Protein AF-A0A645D8N0-F1 (afdb_monomer_lite)

pLDDT: mean 78.72, std 20.12, range [40.0, 97.88]

Secondary structure (DSSP, 8-state):
------------HHHHHHHHHHHHHHHHHHHHHHHHHHHS-HHHHHHHHHHHTT--HHHHHHHHTS-HHHHHHHHHHHHHHHHHHHTT-

Foldseek 3Di:
DDDDDDPDPPPPVVVVVVVVVVVVVVVVVVVVVVVCPVQDDPVLVVLVVCVVVPDDLCNVCVVVVHDSVVSVVSVVVSVVSCVVVVVVD

Organism: NCBI:txid1076179

Radius of gyration: 23.76 Å; chains: 1; bounding box: 69×41×51 Å

Sequence (89 aa):
MRR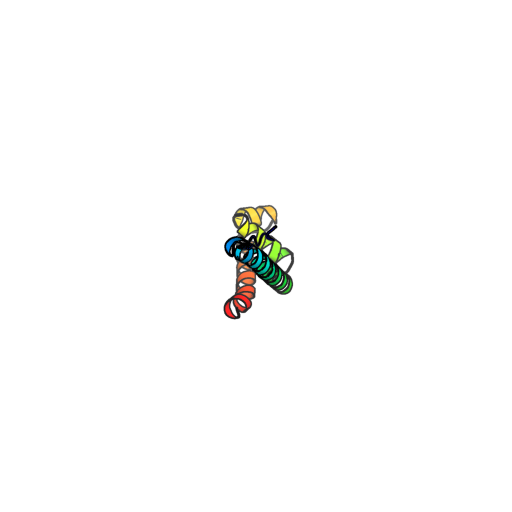GRAQGDEVLLEEIEETAGAEEEGYREAELRAILFRVLTPEELDLTQALLEGFKQREIAENLGVSQQAVAARLRKIRDKLKGIIASM

InterPro domains:
  IPR000792 Transcription regulator LuxR, C-terminal [PR00038] (40-54)
  IPR000792 Transcription regulator LuxR, C-terminal [PR00038] (54-70)
  IPR000792 Transcription regulator LuxR, C-terminal [PR00038] (70-82)
  IPR013249 RNA polymerase sigma factor 70, region 4 type 2 [PF08281] (52-82)
  IPR016032 Signal transduction response regulator, C-terminal effector [SSF46894] (31-83)
  IPR036388 Winged helix-like DNA-binding domain superfamily [G3DSA:1.10.10.10] (19-87)

Structure (mmCIF, N/CA/C/O backbone):
data_AF-A0A645D8N0-F1
#
_entry.id   AF-A0A645D8N0-F1
#
loop_
_atom_site.group_PDB
_atom_site.id
_atom_site.type_symbol
_atom_site.label_atom_id
_atom_site.label_alt_id
_atom_site.label_comp_id
_atom_site.label_asym_id
_atom_site.label_entity_id
_atom_site.label_seq_id
_atom_site.pdbx_PDB_ins_code
_atom_site.Cartn_x
_atom_site.Cartn_y
_atom_site.Cartn_z
_atom_site.occupancy
_atom_site.B_iso_or_equiv
_atom_site.auth_seq_id
_atom_site.auth_comp_id
_atom_site.auth_asym_id
_atom_site.auth_atom_id
_atom_site.pdbx_PDB_model_num
ATOM 1 N N . MET A 1 1 ? 58.657 27.258 -37.622 1.00 46.03 1 MET A N 1
ATOM 2 C CA . MET A 1 1 ? 57.191 27.051 -37.646 1.00 46.03 1 MET A CA 1
ATOM 3 C C . MET A 1 1 ? 56.885 25.556 -37.656 1.00 46.03 1 MET A C 1
ATOM 5 O O . MET A 1 1 ? 57.125 24.915 -38.671 1.00 46.03 1 MET A O 1
ATOM 9 N N . ARG A 1 2 ? 56.388 24.989 -36.549 1.00 40.00 2 ARG A N 1
ATOM 10 C CA . ARG A 1 2 ? 55.779 23.648 -36.524 1.00 40.00 2 ARG A CA 1
ATOM 11 C C . ARG A 1 2 ? 54.467 23.703 -35.732 1.00 40.00 2 ARG A C 1
ATOM 13 O O . ARG A 1 2 ? 54.458 24.089 -34.571 1.00 40.00 2 ARG A O 1
ATOM 20 N N . ARG A 1 3 ? 53.390 23.382 -36.458 1.00 43.88 3 ARG A N 1
ATOM 21 C CA . ARG A 1 3 ? 52.013 23.053 -36.037 1.00 43.88 3 ARG A CA 1
ATOM 22 C C . ARG A 1 3 ? 52.084 21.871 -35.053 1.00 43.88 3 ARG A C 1
ATOM 24 O O . ARG A 1 3 ? 53.023 21.094 -35.165 1.00 43.88 3 ARG A O 1
ATOM 31 N N . GLY A 1 4 ? 51.192 21.601 -34.114 1.00 40.91 4 GLY A N 1
ATOM 32 C CA . GLY A 1 4 ? 49.858 22.059 -33.745 1.00 40.91 4 GLY A CA 1
ATOM 33 C C . GLY A 1 4 ? 49.398 21.032 -32.693 1.00 40.91 4 GLY A C 1
ATOM 34 O O . GLY A 1 4 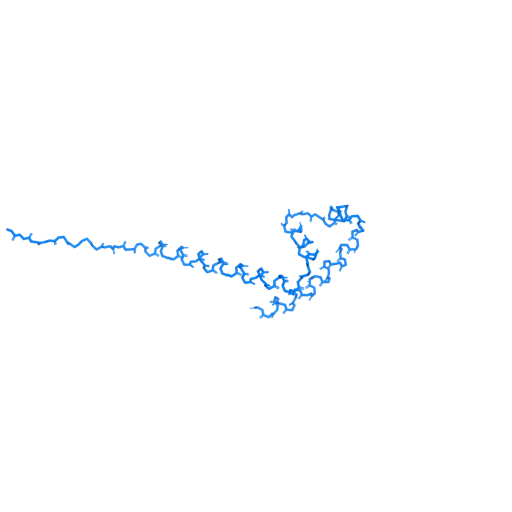? 49.742 19.857 -32.812 1.00 40.91 4 GLY A O 1
ATOM 35 N N . ARG A 1 5 ? 48.743 21.487 -31.622 1.00 48.94 5 ARG A N 1
ATOM 36 C CA . ARG A 1 5 ? 48.302 20.666 -30.481 1.00 48.94 5 ARG A CA 1
ATOM 37 C C . ARG A 1 5 ? 47.354 19.545 -30.930 1.00 48.94 5 ARG A C 1
ATOM 39 O 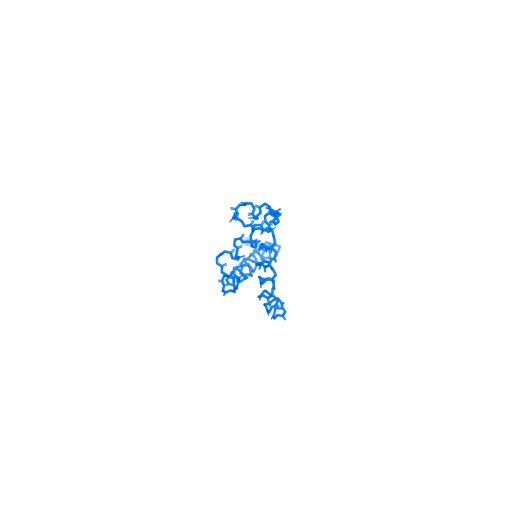O . ARG A 1 5 ? 46.465 19.807 -31.731 1.00 48.94 5 ARG A O 1
ATOM 46 N N . ALA A 1 6 ? 47.487 18.363 -30.338 1.00 40.09 6 ALA A N 1
ATOM 47 C CA . ALA A 1 6 ? 46.400 17.399 -30.205 1.00 40.09 6 ALA A CA 1
ATOM 48 C C . ALA A 1 6 ? 46.325 17.024 -28.721 1.00 40.09 6 ALA A C 1
ATOM 50 O O . ALA A 1 6 ? 47.106 16.215 -28.227 1.00 40.09 6 ALA A O 1
ATOM 51 N N . GLN A 1 7 ? 45.461 17.741 -28.006 1.00 43.16 7 GLN A N 1
ATOM 52 C CA . GLN A 1 7 ? 45.001 17.397 -26.670 1.00 43.16 7 GLN A CA 1
ATOM 53 C C . GLN A 1 7 ? 43.963 16.296 -26.888 1.00 43.16 7 GLN A C 1
ATOM 55 O O . GLN A 1 7 ? 42.904 16.562 -27.449 1.00 43.16 7 GLN A O 1
ATOM 60 N N . GLY A 1 8 ? 44.346 15.050 -26.613 1.00 42.91 8 GLY A N 1
ATOM 61 C CA . GLY A 1 8 ? 43.412 13.935 -26.611 1.00 42.91 8 GLY A CA 1
ATOM 62 C C . GLY A 1 8 ? 42.531 14.076 -25.382 1.00 42.91 8 GLY A C 1
ATOM 63 O O . GLY A 1 8 ? 43.048 14.011 -24.270 1.00 42.91 8 GLY A O 1
ATOM 64 N N . ASP A 1 9 ? 41.245 14.331 -25.608 1.00 47.06 9 ASP A N 1
ATOM 65 C CA . ASP A 1 9 ? 40.181 14.127 -24.629 1.00 47.06 9 ASP A CA 1
ATOM 66 C C . ASP A 1 9 ? 40.235 12.663 -24.173 1.00 47.06 9 ASP A C 1
ATOM 68 O O . ASP A 1 9 ? 39.730 11.762 -24.847 1.00 47.06 9 ASP A O 1
ATOM 72 N N . GLU A 1 10 ? 40.875 12.416 -23.033 1.00 45.09 10 GLU A N 1
ATOM 73 C CA . GLU A 1 10 ? 40.482 11.309 -22.169 1.00 45.09 10 GLU A CA 1
ATOM 74 C C . GLU A 1 10 ? 39.106 11.673 -21.620 1.00 45.09 10 GLU A C 1
ATOM 76 O O . GLU A 1 10 ? 38.976 12.322 -20.585 1.00 45.09 10 GLU A O 1
ATOM 81 N N . VAL A 1 11 ? 38.064 11.320 -22.372 1.00 47.69 11 VAL A N 1
ATOM 82 C CA . VAL A 1 11 ? 36.704 11.335 -21.845 1.00 47.69 11 VAL A CA 1
ATOM 83 C C . VAL A 1 11 ? 36.695 10.314 -20.712 1.00 47.69 11 VAL A C 1
ATOM 85 O O . VAL A 1 11 ? 36.889 9.119 -20.949 1.00 47.69 11 VAL A O 1
ATOM 88 N N . LEU A 1 12 ? 36.570 10.810 -19.482 1.00 48.34 12 LEU A N 1
ATOM 89 C CA . LEU A 1 12 ? 36.474 10.018 -18.264 1.00 48.34 12 LEU A CA 1
ATOM 90 C C . LEU A 1 12 ? 35.313 9.034 -18.435 1.00 48.34 12 LEU A C 1
ATOM 92 O O . LEU A 1 12 ? 34.148 9.416 -18.389 1.00 48.34 12 LEU A O 1
ATOM 96 N N . LEU A 1 13 ? 35.631 7.759 -18.671 1.00 51.09 13 LEU A N 1
ATOM 97 C CA . LEU A 1 13 ? 34.637 6.686 -18.811 1.00 51.09 13 LEU A CA 1
ATOM 98 C C . LEU A 1 13 ? 33.712 6.602 -17.582 1.00 51.09 13 LEU A C 1
ATOM 100 O O . LEU A 1 13 ? 32.561 6.194 -17.706 1.00 51.09 13 LEU A O 1
ATOM 104 N N . GLU A 1 14 ? 34.202 7.066 -16.432 1.00 49.00 14 GLU A N 1
ATOM 105 C CA . GLU A 1 14 ? 33.478 7.167 -15.164 1.00 49.00 14 GLU A CA 1
ATOM 106 C C . GLU A 1 14 ? 32.268 8.125 -15.245 1.00 49.00 14 GLU A C 1
ATOM 108 O O . GLU A 1 14 ? 31.209 7.809 -14.712 1.00 49.00 14 GLU A O 1
ATOM 113 N N . GLU A 1 15 ? 32.357 9.238 -15.987 1.00 49.47 15 GLU A N 1
ATOM 114 C CA . GLU A 1 15 ? 31.256 10.215 -16.122 1.00 49.47 15 GLU A CA 1
ATOM 115 C C . GLU A 1 15 ? 30.135 9.717 -17.064 1.00 49.47 15 GLU A C 1
ATOM 117 O O . GLU A 1 15 ? 28.970 10.111 -16.942 1.00 49.47 15 GLU A O 1
ATOM 122 N N . ILE A 1 16 ? 30.466 8.821 -18.004 1.00 52.81 16 ILE A N 1
ATOM 123 C CA . ILE A 1 16 ? 29.509 8.256 -18.971 1.00 52.81 16 ILE A CA 1
ATOM 124 C C . ILE A 1 16 ? 28.690 7.120 -18.339 1.00 52.81 16 ILE A C 1
ATOM 126 O O . ILE A 1 16 ? 27.480 7.049 -18.567 1.00 52.81 16 ILE A O 1
ATOM 130 N N . GLU A 1 17 ? 29.312 6.249 -17.536 1.00 46.84 17 GLU A N 1
ATOM 131 C CA . GLU A 1 17 ? 28.599 5.174 -16.825 1.00 46.84 17 GLU A CA 1
ATOM 132 C C . GLU A 1 17 ? 27.618 5.719 -15.776 1.00 46.84 17 GLU A C 1
ATOM 134 O O . GLU A 1 17 ? 26.490 5.232 -15.688 1.00 46.84 17 GLU A O 1
ATOM 139 N N . GLU A 1 18 ? 28.000 6.761 -15.031 1.00 50.38 18 GLU A N 1
ATOM 140 C CA . GLU A 1 18 ? 27.145 7.367 -13.999 1.00 50.38 18 GLU A CA 1
ATOM 141 C C . GLU A 1 18 ? 25.875 8.001 -14.598 1.00 50.38 18 GLU A C 1
ATOM 143 O O . GLU A 1 18 ? 24.774 7.837 -14.067 1.00 50.38 18 GLU A O 1
ATOM 148 N N . THR A 1 19 ? 25.997 8.645 -15.764 1.00 49.56 19 THR A N 1
ATOM 149 C CA . THR A 1 19 ? 24.860 9.261 -16.467 1.00 49.56 19 THR A CA 1
ATOM 150 C C . THR A 1 19 ? 23.925 8.207 -17.076 1.00 49.56 19 THR A C 1
ATOM 152 O O . THR A 1 19 ? 22.705 8.325 -16.972 1.00 49.56 19 THR A O 1
ATOM 155 N N . ALA A 1 20 ? 24.469 7.138 -17.671 1.00 51.44 20 ALA A N 1
ATOM 156 C CA . ALA A 1 20 ? 23.664 6.060 -18.251 1.00 51.44 20 ALA A CA 1
ATOM 157 C C . ALA A 1 20 ? 22.930 5.221 -17.184 1.00 51.44 20 ALA A C 1
ATOM 159 O O . ALA A 1 20 ? 21.778 4.838 -17.393 1.00 51.44 20 ALA A O 1
ATOM 160 N N . GLY A 1 21 ? 23.565 4.974 -16.032 1.00 52.22 21 GLY A N 1
ATOM 161 C CA . GLY A 1 21 ? 22.954 4.258 -14.909 1.00 52.22 21 GLY A CA 1
ATOM 162 C C . GLY A 1 21 ? 21.788 5.021 -14.274 1.00 52.22 21 GLY A C 1
ATOM 163 O O . GLY A 1 21 ? 20.747 4.424 -14.004 1.00 52.22 21 GLY A O 1
ATOM 164 N N . ALA A 1 22 ? 21.923 6.342 -14.107 1.00 59.44 22 ALA A N 1
ATOM 165 C CA . ALA A 1 22 ? 20.869 7.193 -13.553 1.00 59.44 22 ALA A CA 1
ATOM 166 C C . ALA A 1 22 ? 19.639 7.297 -14.474 1.00 59.44 22 ALA A C 1
ATOM 168 O O . ALA A 1 22 ? 18.501 7.282 -13.999 1.00 59.44 22 ALA A O 1
ATOM 169 N N . GLU A 1 23 ? 19.847 7.366 -15.794 1.00 58.88 23 GLU A N 1
ATOM 170 C CA . GLU A 1 23 ? 18.735 7.357 -16.748 1.00 58.88 23 GLU A CA 1
ATOM 171 C C . GLU A 1 23 ? 18.019 6.001 -16.764 1.00 58.88 23 GLU A C 1
ATOM 173 O O . GLU A 1 23 ? 16.791 5.954 -16.679 1.00 58.88 23 GLU A O 1
ATOM 178 N N . GLU A 1 24 ? 18.758 4.888 -16.798 1.00 60.78 24 GLU A N 1
ATOM 179 C CA . GLU A 1 24 ? 18.184 3.538 -16.805 1.00 60.78 24 GLU A CA 1
ATOM 180 C C . GLU A 1 24 ? 17.420 3.202 -15.508 1.00 60.78 24 GLU A C 1
ATOM 182 O O . GLU A 1 24 ? 16.373 2.548 -15.548 1.00 60.78 24 GLU A O 1
ATOM 187 N N . GLU A 1 25 ? 17.899 3.675 -14.356 1.00 61.97 25 GLU A N 1
ATOM 188 C CA . GLU A 1 25 ? 17.222 3.526 -13.064 1.00 61.97 25 GLU A CA 1
ATOM 189 C C . GLU A 1 25 ? 15.912 4.331 -13.013 1.00 61.97 25 GLU A C 1
ATOM 191 O O . GLU A 1 25 ? 14.877 3.801 -12.598 1.00 61.97 25 GLU A O 1
ATOM 196 N N . GLY A 1 26 ? 15.911 5.556 -13.554 1.00 67.81 26 GLY A N 1
ATOM 197 C CA . GLY A 1 26 ? 14.701 6.369 -13.701 1.00 67.81 26 GLY A CA 1
ATOM 198 C C . GLY A 1 26 ? 13.645 5.727 -14.611 1.00 67.81 26 GLY A C 1
ATOM 199 O O . GLY A 1 26 ? 12.451 5.753 -14.292 1.00 67.81 26 GLY A O 1
ATOM 200 N N . TYR A 1 27 ? 14.060 5.090 -15.714 1.00 66.50 27 TYR A N 1
ATOM 201 C CA . TYR A 1 27 ? 13.147 4.337 -16.586 1.00 66.50 27 TYR A CA 1
ATOM 202 C C . TYR A 1 27 ? 12.525 3.133 -15.868 1.00 66.50 27 TYR A C 1
ATOM 204 O O . TYR A 1 27 ? 11.311 2.925 -15.965 1.00 66.50 27 TYR A O 1
ATOM 212 N N . ARG A 1 28 ? 13.323 2.372 -15.106 1.00 75.81 28 ARG A N 1
ATOM 213 C CA . ARG A 1 28 ? 12.833 1.226 -14.320 1.00 75.81 28 ARG A CA 1
ATOM 214 C C . ARG A 1 28 ? 11.858 1.652 -13.222 1.00 75.81 28 ARG A C 1
ATOM 216 O O . ARG A 1 28 ? 10.834 0.995 -13.027 1.00 75.81 28 ARG A O 1
ATOM 223 N N . GLU A 1 29 ? 12.125 2.763 -12.537 1.00 79.38 29 GLU A N 1
ATOM 224 C CA . GLU A 1 29 ? 11.213 3.308 -11.526 1.00 79.38 29 GLU A CA 1
ATOM 225 C C . GLU A 1 29 ? 9.878 3.745 -12.149 1.00 79.38 29 GLU A C 1
ATOM 227 O O . GLU A 1 29 ? 8.805 3.400 -11.642 1.00 79.38 29 GLU A O 1
ATOM 232 N N . ALA A 1 30 ? 9.922 4.460 -13.277 1.00 79.69 30 ALA A N 1
ATOM 233 C CA . ALA A 1 30 ? 8.724 4.912 -13.979 1.00 79.69 30 ALA A CA 1
ATOM 234 C C . ALA A 1 30 ? 7.863 3.737 -14.476 1.00 79.69 30 ALA A C 1
ATOM 236 O O . ALA A 1 30 ? 6.633 3.771 -14.353 1.00 79.69 30 ALA A O 1
ATOM 237 N N . GLU A 1 31 ? 8.494 2.682 -14.997 1.00 83.81 31 GLU A N 1
ATOM 238 C CA . GLU A 1 31 ? 7.809 1.465 -15.430 1.00 83.81 31 GLU A CA 1
ATOM 239 C C . GLU A 1 31 ? 7.150 0.736 -14.253 1.00 83.81 31 GLU A C 1
ATOM 241 O O . GLU A 1 31 ? 5.953 0.429 -14.309 1.00 83.81 31 GLU A O 1
ATOM 246 N N . LEU A 1 32 ? 7.882 0.536 -13.152 1.00 82.88 32 LEU A N 1
ATOM 247 C CA . LEU A 1 32 ? 7.342 -0.062 -11.932 1.00 82.88 32 LEU A CA 1
ATOM 248 C C . LEU A 1 32 ? 6.142 0.738 -11.415 1.00 82.88 32 LEU A C 1
ATOM 250 O O . LEU A 1 32 ? 5.094 0.168 -11.099 1.00 82.88 32 LEU A O 1
ATOM 254 N N . ARG A 1 33 ? 6.254 2.068 -11.386 1.00 82.38 33 ARG A N 1
ATOM 255 C CA . ARG A 1 33 ? 5.174 2.954 -10.952 1.00 82.38 33 ARG A CA 1
ATOM 256 C C . ARG A 1 33 ? 3.944 2.816 -11.850 1.00 82.38 33 ARG A C 1
ATOM 258 O O . ARG A 1 33 ? 2.828 2.709 -11.342 1.00 82.38 33 ARG A O 1
ATOM 265 N N . ALA A 1 34 ? 4.125 2.746 -13.169 1.00 86.25 34 ALA A N 1
ATOM 266 C CA . ALA A 1 34 ? 3.034 2.528 -14.118 1.00 86.25 34 ALA A CA 1
ATOM 267 C C . ALA A 1 34 ? 2.359 1.156 -13.942 1.00 86.25 34 ALA A C 1
ATOM 269 O O . ALA A 1 34 ? 1.136 1.049 -14.055 1.00 86.25 34 ALA A O 1
ATOM 270 N N . ILE A 1 35 ? 3.132 0.109 -13.647 1.00 88.19 35 ILE A N 1
ATOM 271 C CA . ILE A 1 35 ? 2.605 -1.227 -13.346 1.00 88.19 35 ILE A CA 1
ATOM 272 C C . ILE A 1 35 ? 1.773 -1.195 -12.057 1.00 88.19 35 ILE A C 1
ATOM 274 O O . ILE A 1 35 ? 0.638 -1.678 -12.048 1.00 88.19 35 ILE A O 1
ATOM 278 N N . LEU A 1 36 ? 2.284 -0.567 -10.994 1.00 87.81 36 LEU A N 1
ATOM 279 C CA . LEU A 1 36 ? 1.566 -0.430 -9.725 1.00 87.81 36 LEU A CA 1
ATOM 280 C C . LEU A 1 36 ? 0.249 0.342 -9.895 1.00 87.81 36 LEU A C 1
ATOM 282 O O . LEU A 1 36 ? -0.777 -0.120 -9.401 1.00 87.81 36 LEU A O 1
ATOM 286 N N . PHE A 1 37 ? 0.241 1.436 -10.667 1.00 88.06 37 PHE A N 1
ATOM 287 C CA . PHE A 1 37 ? -0.978 2.195 -10.990 1.00 88.06 37 PHE A CA 1
ATOM 288 C C . PHE A 1 37 ? -2.027 1.405 -11.781 1.00 88.06 37 PHE A C 1
ATOM 290 O O . PHE A 1 37 ? -3.212 1.723 -11.711 1.00 88.06 37 PHE A O 1
ATOM 297 N N . ARG A 1 38 ? -1.622 0.387 -12.548 1.00 89.94 38 ARG A N 1
ATOM 298 C CA . ARG A 1 38 ? -2.560 -0.475 -13.287 1.00 89.94 38 ARG A CA 1
ATOM 299 C C . ARG A 1 38 ? -3.154 -1.581 -12.421 1.00 89.94 38 ARG A C 1
ATOM 301 O O . ARG A 1 38 ? -4.267 -2.023 -12.695 1.00 89.94 38 ARG A O 1
ATOM 308 N N . VAL A 1 39 ? -2.416 -2.059 -11.420 1.00 92.50 39 VAL A N 1
ATOM 309 C CA . VAL A 1 39 ? -2.820 -3.222 -10.612 1.00 92.50 39 VAL A CA 1
ATOM 310 C C . VAL A 1 39 ? -3.504 -2.826 -9.304 1.00 92.50 39 VAL A C 1
ATOM 312 O O . VAL A 1 39 ? -4.404 -3.532 -8.831 1.00 92.50 39 VAL A O 1
ATOM 315 N N . LEU A 1 40 ? -3.100 -1.704 -8.717 1.00 93.75 40 LEU A N 1
ATOM 316 C CA . LEU A 1 40 ? -3.645 -1.195 -7.468 1.00 93.75 40 LEU A CA 1
ATOM 317 C C . LEU A 1 40 ? -4.616 -0.041 -7.726 1.00 93.75 40 LEU A C 1
ATOM 319 O O . LEU A 1 40 ? -4.410 0.797 -8.599 1.00 93.75 40 LEU A O 1
ATOM 323 N N . THR A 1 41 ? -5.683 0.000 -6.935 1.00 94.94 41 THR A N 1
ATOM 324 C CA . THR A 1 41 ? -6.567 1.173 -6.842 1.00 94.94 41 THR A CA 1
ATOM 325 C C . THR A 1 41 ? -5.854 2.335 -6.136 1.00 94.94 41 THR A C 1
ATOM 327 O O . THR A 1 41 ? -4.882 2.086 -5.416 1.00 94.94 41 THR A O 1
ATOM 330 N N . PRO A 1 42 ? -6.330 3.588 -6.280 1.00 92.56 42 PRO A N 1
ATOM 331 C CA . PRO A 1 42 ? -5.772 4.726 -5.550 1.00 92.56 42 PRO A CA 1
ATOM 332 C C . PRO A 1 42 ? -5.686 4.481 -4.038 1.00 92.56 42 PRO A C 1
ATOM 334 O O . PRO A 1 42 ? -4.621 4.652 -3.454 1.00 92.56 42 PRO A O 1
ATOM 337 N N . GLU A 1 43 ? -6.740 3.946 -3.414 1.00 92.25 43 GLU A N 1
ATOM 338 C CA . GLU A 1 43 ? -6.717 3.674 -1.972 1.00 92.25 43 GLU A CA 1
ATOM 339 C C . GLU A 1 43 ? -5.729 2.562 -1.581 1.00 92.25 43 GLU A C 1
ATOM 341 O O . GLU A 1 43 ? -5.200 2.550 -0.470 1.00 92.25 43 GLU A O 1
ATOM 346 N N . GLU A 1 44 ? -5.489 1.591 -2.465 1.00 95.06 44 GLU A N 1
ATOM 347 C CA . GLU A 1 44 ? -4.494 0.538 -2.242 1.00 95.06 44 GLU A CA 1
ATOM 348 C C . GLU A 1 44 ? -3.061 1.061 -2.400 1.00 95.06 44 GLU A C 1
ATOM 350 O O . GLU A 1 44 ? -2.172 0.622 -1.665 1.00 95.06 44 GLU A O 1
ATOM 355 N N . LEU A 1 45 ? -2.838 2.004 -3.318 1.00 92.62 45 LEU A N 1
ATOM 356 C CA . LEU A 1 45 ? -1.570 2.7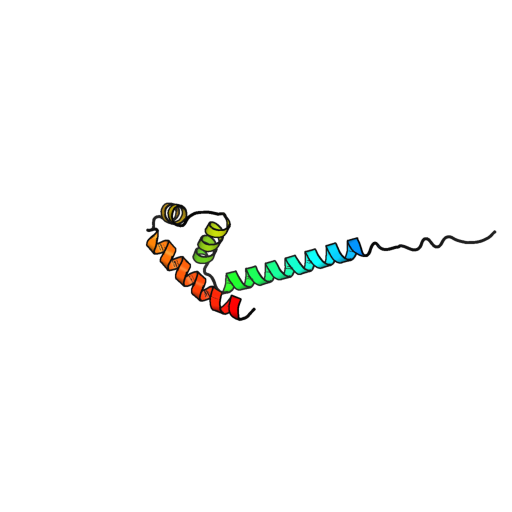19 -3.447 1.00 92.62 45 LEU A CA 1
ATOM 357 C C . LEU A 1 45 ? -1.285 3.546 -2.201 1.00 92.62 45 LEU A C 1
ATOM 359 O O . LEU A 1 45 ? -0.208 3.393 -1.638 1.00 92.62 45 LEU A O 1
ATOM 363 N N . ASP A 1 46 ? -2.257 4.318 -1.717 1.00 93.06 46 ASP A N 1
ATOM 364 C CA . ASP A 1 46 ? -2.108 5.124 -0.501 1.00 93.06 46 ASP A CA 1
ATOM 365 C C . ASP A 1 46 ? -1.769 4.248 0.717 1.00 93.06 46 ASP A C 1
ATOM 367 O O . ASP A 1 46 ? -0.868 4.555 1.497 1.00 93.06 46 ASP A O 1
ATOM 371 N N . LEU A 1 47 ? -2.435 3.095 0.850 1.00 94.69 47 LEU A N 1
ATOM 372 C CA . LEU A 1 47 ? -2.142 2.103 1.891 1.00 94.69 47 LEU A CA 1
ATOM 373 C C . LEU A 1 47 ? -0.722 1.537 1.790 1.00 94.69 47 LEU A C 1
ATOM 375 O O . LEU A 1 47 ? -0.076 1.303 2.812 1.00 94.69 47 LEU A O 1
ATOM 379 N N . THR A 1 48 ? -0.252 1.279 0.571 1.00 92.00 48 THR A N 1
ATOM 380 C CA . THR A 1 48 ? 1.090 0.739 0.327 1.00 92.00 48 THR A CA 1
ATOM 381 C C . THR A 1 48 ? 2.154 1.808 0.581 1.00 92.00 48 THR A C 1
ATOM 383 O O . THR A 1 48 ? 3.158 1.526 1.230 1.00 92.00 48 THR A O 1
ATOM 386 N N . GLN A 1 49 ? 1.895 3.044 0.152 1.00 91.62 49 GLN A N 1
ATOM 387 C CA . GLN A 1 49 ? 2.750 4.205 0.369 1.00 91.62 49 GLN A CA 1
ATOM 388 C C . GLN A 1 49 ? 2.910 4.511 1.862 1.00 91.62 49 GLN A C 1
ATOM 390 O O . GLN A 1 49 ? 4.034 4.640 2.338 1.00 91.62 49 GLN A O 1
ATOM 395 N N . ALA A 1 50 ? 1.818 4.506 2.631 1.00 94.19 50 ALA A N 1
ATOM 396 C CA . ALA A 1 50 ? 1.879 4.708 4.077 1.00 94.19 50 ALA A CA 1
ATOM 397 C C . ALA A 1 50 ? 2.771 3.662 4.775 1.00 94.19 50 ALA A C 1
ATOM 399 O O . ALA A 1 50 ? 3.521 3.987 5.693 1.00 94.19 50 ALA A O 1
ATOM 400 N N . LEU A 1 51 ? 2.748 2.399 4.332 1.00 92.56 51 LEU A N 1
ATOM 401 C CA . LEU A 1 51 ? 3.658 1.385 4.876 1.00 92.56 51 LEU A CA 1
ATOM 402 C C . LEU A 1 51 ? 5.127 1.665 4.537 1.00 92.56 51 LEU A C 1
ATOM 404 O O . LEU A 1 51 ? 5.984 1.455 5.393 1.00 92.56 51 LEU A O 1
ATOM 408 N N . LEU A 1 52 ? 5.419 2.119 3.315 1.00 90.31 52 LEU A N 1
ATOM 409 C CA . LEU A 1 52 ? 6.778 2.484 2.893 1.00 90.31 52 LEU A CA 1
ATOM 410 C C . LEU A 1 52 ? 7.317 3.678 3.687 1.00 90.31 52 LEU A C 1
ATOM 412 O O . LEU A 1 52 ? 8.488 3.701 4.050 1.00 90.31 52 LEU A O 1
ATOM 416 N N . GLU A 1 53 ? 6.442 4.622 4.020 1.00 93.75 53 GLU A N 1
ATOM 417 C CA . GLU A 1 53 ? 6.739 5.772 4.880 1.00 93.75 53 GLU A CA 1
ATOM 418 C C . GLU A 1 53 ? 6.891 5.397 6.365 1.00 93.75 53 GLU A C 1
ATOM 420 O O . GLU A 1 53 ? 7.229 6.240 7.194 1.00 93.75 53 GLU A O 1
ATOM 425 N N . GLY A 1 54 ? 6.680 4.125 6.718 1.00 95.88 54 GLY A N 1
ATOM 426 C CA . GLY A 1 54 ? 6.903 3.597 8.062 1.00 95.88 54 GLY A CA 1
ATOM 427 C C . GLY A 1 54 ? 5.691 3.667 8.988 1.00 95.88 54 GLY A C 1
ATOM 428 O O . GLY A 1 54 ? 5.816 3.318 10.167 1.00 95.88 54 GLY A O 1
ATOM 429 N N . PHE A 1 55 ? 4.514 4.054 8.486 1.00 96.69 55 PHE A N 1
ATOM 430 C CA . PHE A 1 55 ? 3.289 4.010 9.280 1.00 96.69 55 PHE A CA 1
ATOM 431 C C . PHE A 1 55 ? 2.933 2.567 9.645 1.00 96.69 55 PHE A C 1
ATOM 433 O O . PHE A 1 55 ? 2.935 1.643 8.826 1.00 96.69 55 PHE A O 1
ATOM 440 N N . LYS A 1 56 ? 2.554 2.359 10.902 1.00 96.81 56 LYS A N 1
ATOM 441 C CA . LYS A 1 56 ? 2.060 1.077 11.403 1.00 96.81 56 LYS A CA 1
ATOM 442 C C . LYS A 1 56 ? 0.600 0.901 11.006 1.00 96.81 56 LYS A C 1
ATOM 444 O O . LYS A 1 56 ? -0.178 1.847 10.958 1.00 96.81 56 LYS A O 1
ATOM 449 N N . GLN A 1 57 ? 0.164 -0.351 10.858 1.00 95.62 57 GLN A N 1
ATOM 450 C CA . GLN A 1 57 ? -1.238 -0.670 10.529 1.00 95.62 57 GLN A CA 1
ATOM 451 C C . GLN A 1 57 ? -2.255 -0.066 11.507 1.00 95.62 57 GLN A C 1
ATOM 453 O O . GLN A 1 57 ? -3.387 0.203 11.118 1.00 95.62 57 GLN A O 1
ATOM 458 N N . ARG A 1 58 ? -1.863 0.125 12.773 1.00 97.25 58 ARG A N 1
ATOM 459 C CA . ARG A 1 58 ? -2.691 0.800 13.774 1.00 97.25 58 ARG A CA 1
ATOM 460 C C . ARG A 1 58 ? -2.884 2.284 13.444 1.00 97.25 58 ARG A C 1
ATOM 462 O O . ARG A 1 58 ? -4.013 2.747 13.479 1.00 97.25 58 ARG A O 1
ATOM 469 N N . GLU A 1 59 ? -1.817 2.992 13.091 1.00 97.31 59 GLU A N 1
ATOM 470 C CA . GLU A 1 59 ? -1.855 4.421 12.745 1.00 97.31 59 GLU A CA 1
ATOM 471 C C . GLU A 1 59 ? -2.655 4.636 11.454 1.00 97.31 59 GLU A C 1
ATOM 473 O O . GLU A 1 59 ? -3.503 5.518 11.372 1.00 97.31 59 GLU A O 1
ATOM 478 N N . ILE A 1 60 ? -2.481 3.742 10.477 1.00 96.75 60 ILE A N 1
ATOM 479 C CA . ILE A 1 60 ? -3.274 3.735 9.243 1.00 96.75 60 ILE A CA 1
ATOM 480 C C . ILE A 1 60 ? -4.762 3.494 9.544 1.00 96.75 60 ILE A C 1
ATOM 482 O O . ILE A 1 60 ? -5.628 4.154 8.978 1.00 96.75 60 ILE A O 1
ATOM 486 N N . ALA A 1 61 ? -5.077 2.555 10.439 1.00 96.94 61 ALA A N 1
ATOM 487 C CA . ALA A 1 61 ? -6.451 2.273 10.846 1.00 96.94 61 ALA A CA 1
ATOM 488 C C . ALA A 1 61 ? -7.109 3.476 11.541 1.00 96.94 61 ALA A C 1
ATOM 490 O O . ALA A 1 61 ? -8.249 3.807 11.216 1.00 96.94 61 ALA A O 1
ATOM 491 N N . GLU A 1 62 ? -6.379 4.140 12.442 1.00 96.88 62 GLU A N 1
ATOM 492 C CA . GLU A 1 62 ? -6.820 5.363 13.122 1.00 96.88 62 GLU A CA 1
ATOM 493 C C . GLU A 1 62 ? -7.093 6.488 12.107 1.00 96.88 62 GLU A C 1
ATOM 495 O O . GLU A 1 62 ? -8.186 7.053 12.112 1.00 96.88 62 GLU A O 1
ATOM 500 N N . ASN A 1 63 ? -6.175 6.729 11.165 1.00 94.38 63 ASN A N 1
ATOM 501 C CA . ASN A 1 63 ? -6.326 7.754 10.123 1.00 94.38 63 ASN A CA 1
ATOM 502 C C . ASN A 1 63 ? -7.507 7.489 9.177 1.00 94.38 63 ASN A C 1
ATOM 504 O O . ASN A 1 63 ? -8.178 8.421 8.739 1.00 94.38 63 ASN A O 1
ATOM 508 N N . LEU A 1 64 ? -7.772 6.221 8.856 1.00 92.81 64 LEU A N 1
ATOM 509 C CA . LEU A 1 64 ? -8.854 5.820 7.954 1.00 92.81 64 LEU A CA 1
ATOM 510 C C . LEU A 1 64 ? -10.204 5.620 8.666 1.00 92.81 64 LEU A C 1
ATOM 512 O O . LEU A 1 64 ? -11.199 5.341 7.997 1.00 92.81 64 LEU A O 1
ATOM 516 N N . GLY A 1 65 ? -10.257 5.705 10.000 1.00 95.81 65 GLY A N 1
ATOM 517 C CA . GLY A 1 65 ? -11.473 5.439 10.775 1.00 95.81 65 GLY A CA 1
ATOM 518 C C . GLY A 1 65 ? -11.976 3.993 10.659 1.00 95.81 65 GLY A C 1
ATOM 519 O O . GLY A 1 65 ? -13.180 3.743 10.711 1.00 95.81 65 GLY A O 1
ATOM 520 N N . VAL A 1 66 ? -11.070 3.028 10.472 1.00 96.19 66 VAL A N 1
ATOM 521 C CA . VAL A 1 66 ? -11.391 1.595 10.331 1.00 96.19 66 VAL A CA 1
ATOM 522 C C . VAL A 1 66 ? -10.667 0.760 11.386 1.00 96.19 66 VAL A C 1
ATOM 524 O O . VAL A 1 66 ? -9.822 1.248 12.126 1.00 96.19 66 VAL A O 1
ATOM 527 N N . SER A 1 67 ? -10.973 -0.536 11.470 1.00 97.56 67 SER A N 1
ATOM 528 C CA . SER A 1 67 ? -10.241 -1.434 12.365 1.00 97.56 67 SER A CA 1
ATOM 529 C C . SER A 1 67 ? -8.875 -1.832 11.793 1.00 97.56 67 SER A C 1
ATOM 531 O O . SER A 1 67 ? -8.696 -1.972 10.580 1.00 97.56 67 SER A O 1
ATOM 533 N N . GLN A 1 68 ? -7.918 -2.135 12.674 1.00 96.75 68 GLN A N 1
ATOM 534 C CA . GLN A 1 68 ? -6.617 -2.687 12.272 1.00 96.75 68 GLN A CA 1
ATOM 535 C C . GLN A 1 68 ? -6.759 -4.007 11.491 1.00 96.75 68 GLN A C 1
ATOM 537 O O . GLN A 1 68 ? -5.995 -4.275 10.566 1.00 96.75 68 GLN A O 1
ATOM 542 N N . GLN A 1 69 ? -7.774 -4.820 11.806 1.00 97.19 69 GLN A N 1
ATOM 543 C CA . GLN A 1 69 ? -8.070 -6.048 11.060 1.00 97.19 69 GLN A CA 1
ATOM 544 C C . GLN A 1 69 ? -8.530 -5.757 9.626 1.00 97.19 69 GLN A C 1
ATOM 546 O O . GLN A 1 69 ? -8.157 -6.486 8.706 1.00 97.19 69 GLN A O 1
ATOM 551 N N . ALA A 1 70 ? -9.298 -4.682 9.415 1.00 96.69 70 ALA A N 1
ATOM 552 C CA . ALA A 1 70 ? -9.697 -4.255 8.079 1.00 96.69 70 ALA A CA 1
ATOM 553 C C . ALA A 1 70 ? -8.477 -3.828 7.249 1.00 96.69 70 ALA A C 1
ATOM 555 O O . ALA A 1 70 ? -8.363 -4.230 6.091 1.00 96.69 70 ALA A O 1
ATOM 556 N N . VAL A 1 71 ? -7.531 -3.099 7.853 1.00 97.31 71 VAL A N 1
ATOM 557 C CA . VAL A 1 71 ? -6.242 -2.766 7.222 1.00 97.31 71 VAL A CA 1
ATOM 558 C C . VAL A 1 71 ? -5.475 -4.039 6.859 1.00 97.31 71 VAL A C 1
ATOM 560 O O . VAL A 1 71 ? -5.116 -4.226 5.698 1.00 97.31 71 VAL A O 1
ATOM 563 N N . ALA A 1 72 ? -5.307 -4.974 7.797 1.00 96.88 72 ALA A N 1
ATOM 564 C CA . ALA A 1 72 ? -4.613 -6.239 7.545 1.00 96.88 72 ALA A CA 1
ATOM 565 C C . ALA A 1 72 ? -5.252 -7.060 6.406 1.00 96.88 72 ALA A C 1
ATOM 567 O O . ALA A 1 72 ? -4.546 -7.651 5.583 1.00 96.88 72 ALA A O 1
ATOM 568 N N . ALA A 1 73 ? -6.586 -7.089 6.326 1.00 97.88 73 ALA A N 1
ATOM 569 C CA . ALA A 1 73 ? -7.312 -7.767 5.255 1.00 97.88 73 ALA A CA 1
ATOM 570 C C . ALA A 1 73 ? -7.095 -7.097 3.887 1.00 97.88 73 ALA A C 1
ATOM 572 O O . ALA A 1 73 ? -6.908 -7.799 2.891 1.00 97.88 73 ALA A O 1
ATOM 573 N N . ARG A 1 74 ? -7.075 -5.757 3.828 1.00 97.25 74 ARG A N 1
ATOM 574 C CA . ARG A 1 74 ? -6.752 -5.003 2.603 1.00 97.25 74 ARG A CA 1
ATOM 575 C C . ARG A 1 74 ? -5.314 -5.266 2.156 1.00 97.25 74 ARG A C 1
ATOM 577 O O . ARG A 1 74 ? -5.105 -5.642 1.008 1.00 97.25 74 ARG A O 1
ATOM 584 N N . LEU A 1 75 ? -4.349 -5.202 3.074 1.00 96.56 75 LEU A N 1
ATOM 585 C CA . LEU A 1 75 ? -2.939 -5.491 2.784 1.00 96.56 75 LEU A CA 1
ATOM 586 C C . LEU A 1 75 ? -2.725 -6.914 2.260 1.00 96.56 75 LEU A C 1
ATOM 588 O O . LEU A 1 75 ? -1.919 -7.136 1.359 1.00 96.56 75 LEU A O 1
ATOM 592 N N . ARG A 1 76 ? -3.481 -7.890 2.775 1.00 96.94 76 ARG A N 1
ATOM 593 C CA . ARG A 1 76 ? -3.451 -9.263 2.259 1.00 96.94 76 ARG A CA 1
ATOM 594 C C . ARG A 1 76 ? -3.880 -9.327 0.792 1.00 96.94 76 ARG A C 1
ATOM 596 O O . ARG A 1 76 ? -3.188 -9.962 0.003 1.00 96.94 76 ARG A O 1
ATOM 603 N N . LYS A 1 77 ? -4.976 -8.647 0.436 1.00 96.25 77 LYS A N 1
ATOM 604 C CA . LYS A 1 77 ? -5.466 -8.569 -0.949 1.00 96.25 77 LYS A CA 1
ATOM 605 C C . LYS A 1 77 ? -4.460 -7.875 -1.866 1.00 96.25 77 LYS A C 1
ATOM 607 O O . LYS A 1 77 ? -4.173 -8.403 -2.933 1.00 96.25 77 LYS A O 1
ATOM 612 N N . ILE A 1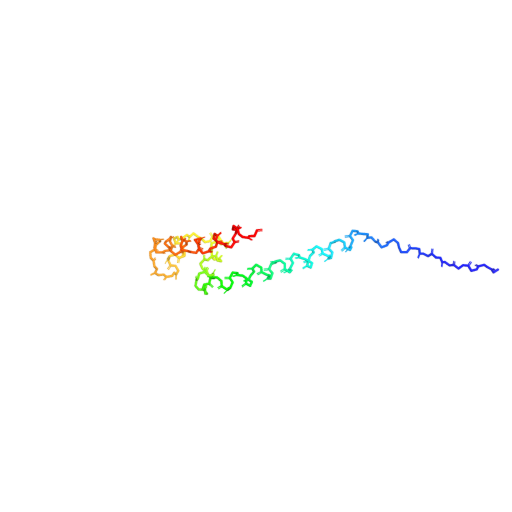 78 ? -3.890 -6.750 -1.427 1.00 95.19 78 ILE A N 1
ATOM 613 C CA . ILE A 1 78 ? -2.840 -6.022 -2.158 1.00 95.19 78 ILE A CA 1
ATOM 614 C C . ILE A 1 78 ? -1.660 -6.949 -2.442 1.00 95.19 78 ILE A C 1
ATOM 616 O O . ILE A 1 78 ? -1.263 -7.118 -3.590 1.00 95.19 78 ILE A O 1
ATOM 620 N N . ARG A 1 79 ? -1.145 -7.634 -1.416 1.00 94.19 79 ARG A N 1
ATOM 621 C CA . ARG A 1 7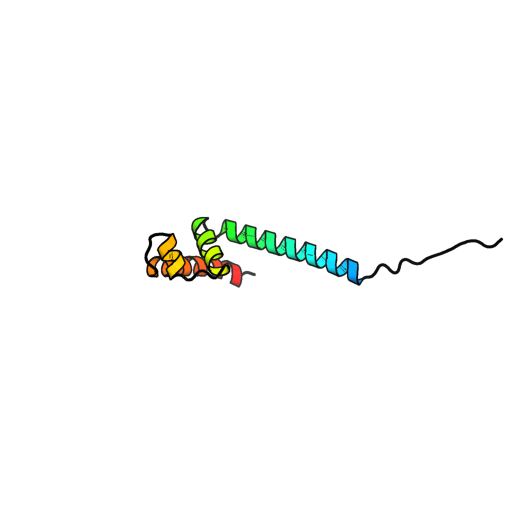9 ? -0.047 -8.592 -1.576 1.00 94.19 79 ARG A CA 1
ATOM 622 C C . ARG A 1 79 ? -0.381 -9.680 -2.595 1.00 94.19 79 ARG A C 1
ATOM 624 O O . ARG A 1 79 ? 0.474 -10.039 -3.395 1.00 94.19 79 ARG A O 1
ATOM 631 N N . ASP A 1 80 ? -1.592 -10.226 -2.561 1.00 94.88 80 ASP A N 1
ATOM 632 C CA . ASP A 1 80 ? -1.981 -11.285 -3.492 1.00 94.88 80 ASP A CA 1
ATOM 633 C C . ASP A 1 80 ? -2.097 -10.769 -4.943 1.00 94.88 80 ASP A C 1
ATOM 635 O O . ASP A 1 80 ? -1.719 -11.498 -5.857 1.00 94.88 80 ASP A O 1
ATOM 639 N N . LYS A 1 81 ? -2.486 -9.501 -5.160 1.00 92.94 81 LYS A N 1
ATOM 640 C CA . LYS A 1 81 ? -2.396 -8.839 -6.478 1.00 92.94 81 LYS A CA 1
ATOM 641 C C . LYS A 1 81 ? -0.947 -8.683 -6.949 1.00 92.94 81 LYS A C 1
ATOM 643 O O . LYS A 1 81 ? -0.635 -8.983 -8.097 1.00 92.94 81 LYS A O 1
ATOM 648 N N . LEU A 1 82 ? -0.058 -8.247 -6.056 1.00 90.62 82 LEU A N 1
ATOM 649 C CA . LEU A 1 82 ? 1.347 -7.988 -6.384 1.00 90.62 82 LEU A CA 1
ATOM 650 C C . LEU A 1 82 ? 2.157 -9.267 -6.632 1.00 90.62 82 LEU A C 1
ATOM 652 O O . LEU A 1 82 ? 3.073 -9.249 -7.448 1.00 90.62 82 LEU A O 1
ATOM 656 N N . LYS A 1 83 ? 1.814 -10.392 -5.989 1.00 89.75 83 LYS A N 1
ATOM 657 C CA . LYS A 1 83 ? 2.491 -11.686 -6.211 1.00 89.75 83 LYS A CA 1
ATOM 658 C C . LYS A 1 83 ? 2.541 -12.092 -7.682 1.00 89.75 83 LYS A C 1
ATOM 660 O O . LYS A 1 83 ? 3.562 -12.610 -8.115 1.00 89.75 83 LYS A O 1
ATOM 665 N N . GLY A 1 84 ? 1.453 -11.873 -8.424 1.00 81.44 84 GLY A N 1
ATOM 666 C CA . GLY A 1 84 ? 1.390 -12.208 -9.847 1.00 81.44 84 GLY A CA 1
ATOM 667 C C . GLY A 1 84 ? 2.374 -11.399 -10.688 1.00 81.44 84 GLY A C 1
ATOM 668 O O . GLY A 1 84 ? 2.904 -11.924 -11.655 1.00 81.44 84 GLY A O 1
ATOM 669 N N . ILE A 1 85 ? 2.656 -10.160 -10.275 1.00 83.50 85 ILE A N 1
ATOM 670 C CA . ILE A 1 85 ? 3.621 -9.277 -10.934 1.00 83.50 85 ILE A CA 1
ATOM 671 C C . ILE A 1 85 ? 5.043 -9.700 -10.579 1.00 83.50 85 ILE A C 1
ATOM 673 O O . ILE A 1 85 ? 5.839 -9.977 -11.466 1.00 83.50 85 ILE A O 1
ATOM 677 N N . ILE A 1 86 ? 5.345 -9.803 -9.281 1.00 80.06 86 ILE A N 1
ATOM 678 C CA . ILE A 1 86 ? 6.702 -10.082 -8.788 1.00 80.06 86 ILE A CA 1
ATOM 679 C C . ILE A 1 86 ? 7.197 -11.446 -9.276 1.00 80.06 86 ILE A C 1
ATOM 681 O O . ILE A 1 86 ? 8.369 -11.588 -9.580 1.00 80.06 86 ILE A O 1
ATOM 685 N N . ALA A 1 87 ? 6.321 -12.450 -9.366 1.00 76.19 87 ALA A N 1
ATOM 686 C CA . ALA A 1 87 ? 6.698 -13.766 -9.882 1.00 76.19 87 ALA A CA 1
ATOM 687 C C . ALA A 1 87 ? 6.886 -13.805 -11.412 1.00 76.19 87 ALA A C 1
ATOM 689 O O . ALA A 1 87 ? 7.369 -14.808 -11.931 1.00 76.19 87 ALA A O 1
ATOM 690 N N . SER A 1 88 ? 6.444 -12.765 -12.125 1.00 65.06 88 SER A N 1
ATOM 691 C CA . SER A 1 88 ? 6.546 -12.641 -13.586 1.00 65.06 88 SER A CA 1
ATOM 692 C C . SER A 1 88 ? 7.663 -11.702 -14.054 1.00 65.06 88 SER A C 1
ATOM 694 O O . SER A 1 88 ? 7.894 -11.609 -15.258 1.00 65.06 88 SER A O 1
ATOM 696 N N . MET A 1 89 ? 8.315 -11.013 -13.113 1.00 63.22 89 MET A N 1
ATOM 697 C CA . MET A 1 89 ? 9.510 -10.190 -13.317 1.00 63.22 89 MET A CA 1
ATOM 698 C C . MET A 1 89 ? 10.761 -11.019 -13.040 1.00 63.22 89 MET A C 1
ATOM 700 O O . MET A 1 89 ? 11.744 -10.838 -13.787 1.00 63.22 89 MET A O 1
#